Protein AF-A0A257N8D5-F1 (afdb_monomer)

Solvent-accessible surface area (backbone atoms only — not comparable to full-atom values): 5796 Å² total; per-residue (Å²): 119,65,68,65,67,54,47,56,59,49,54,51,50,51,54,48,52,55,48,53,48,40,51,51,48,52,52,49,43,61,64,44,50,62,53,50,54,53,48,53,51,50,52,52,52,52,52,51,53,49,53,52,46,47,71,71,63,68,70,62,52,78,72,57,38,84,83,15,70,62,47,54,50,53,50,55,51,48,51,51,49,50,54,52,47,54,50,40,58,45,41,73,76,41,49,61,32,80,80,75,43,80,132

Radius of gyration: 23.05 Å; Cα contacts (8 Å, |Δi|>4): 47; chains: 1; bounding box: 41×22×77 Å

Mean predicted aligned error: 6.5 Å

Nearest PDB structures (foldseek):
  6s1k-assembly1_I  TM=6.451E-01  e=2.202E+00  Escherichia coli str. K-12 substr. MG1655star
  9cpb-assembly1_6D  TM=5.035E-01  e=3.369E+00  Bos taurus

Secondary structure (DSSP, 8-state):
-HHHHHHHHHHHHHHHHHHHHHHHHHHHHHHHHHHHHHHHHHHHHHHHHHHHHHHHHT--HHHHSTTSHHHHHHHHHHHHHHHHHHHHHHHHH-TTHHHH---

Sequence (103 aa):
ADLNQNLVPLVNNLNNTVTDTRTMVQDFTRDMRPVLISTEKTLNTATSVLLESQQTLGSVDALTAPDAPLWQSLEALRDAAQSTKDLTDYLERHPDSIIYGKE

Foldseek 3Di:
DVVVVVVVVVVVVVVVVLVVLLVVLVVVLVVCVVVLVVLVVVLVVVVVVLVVCCVPVPDPPQCNPCPHPNVVVSVVSNVVSVVVVVVSVVCVVCSVCVVVNDD

pLDDT: mean 87.5, std 10.93, range [55.62, 97.81]

Structure (mmCIF, N/CA/C/O backbone):
data_AF-A0A257N8D5-F1
#
_entry.id   AF-A0A257N8D5-F1
#
loop_
_atom_site.group_PDB
_atom_site.id
_atom_site.type_symbol
_atom_site.label_atom_id
_atom_site.label_alt_id
_atom_site.label_comp_id
_atom_site.label_asym_id
_atom_site.label_entity_id
_atom_site.label_seq_id
_atom_site.pdbx_PDB_ins_code
_atom_site.Cartn_x
_atom_site.Cartn_y
_atom_site.Cartn_z
_atom_site.occupancy
_atom_site.B_iso_or_equiv
_atom_site.auth_seq_id
_atom_site.auth_comp_id
_atom_site.auth_asym_id
_atom_site.auth_atom_id
_atom_site.pdbx_PDB_model_num
ATOM 1 N N . ALA A 1 1 ? 18.590 -3.057 -46.143 1.00 61.59 1 ALA A N 1
ATOM 2 C CA . ALA A 1 1 ? 19.246 -1.974 -45.383 1.00 61.59 1 ALA A CA 1
ATOM 3 C C . ALA A 1 1 ? 18.352 -1.461 -44.246 1.00 61.59 1 ALA A C 1
ATOM 5 O O . ALA A 1 1 ? 18.868 -1.271 -43.153 1.00 61.59 1 ALA A O 1
ATOM 6 N N . ASP A 1 2 ? 17.031 -1.348 -44.446 1.00 64.19 2 ASP A N 1
ATOM 7 C CA . ASP A 1 2 ? 16.069 -0.861 -43.433 1.00 64.19 2 ASP A CA 1
ATOM 8 C C . ASP A 1 2 ? 15.933 -1.679 -42.147 1.00 64.19 2 ASP A C 1
ATOM 10 O O . ASP A 1 2 ? 15.669 -1.115 -41.088 1.00 64.19 2 ASP A O 1
ATOM 14 N N . LEU A 1 3 ? 16.119 -3.002 -42.202 1.00 70.25 3 LEU A N 1
ATOM 15 C CA . LEU A 1 3 ? 15.931 -3.843 -41.016 1.00 70.25 3 LEU A CA 1
ATOM 16 C C . LEU A 1 3 ? 16.885 -3.423 -39.884 1.00 70.25 3 LEU A C 1
ATOM 18 O O . LEU A 1 3 ? 16.469 -3.256 -38.746 1.00 70.25 3 LEU A O 1
ATOM 22 N N . ASN A 1 4 ? 18.148 -3.143 -40.212 1.00 72.50 4 ASN A N 1
ATOM 23 C CA . ASN A 1 4 ? 19.147 -2.754 -39.218 1.00 72.50 4 ASN A CA 1
ATOM 24 C C . ASN A 1 4 ? 18.909 -1.335 -38.665 1.00 72.50 4 ASN A C 1
ATOM 26 O O . ASN A 1 4 ? 19.221 -1.066 -37.509 1.00 72.50 4 ASN A O 1
ATOM 30 N N . GLN A 1 5 ? 18.320 -0.441 -39.470 1.00 80.50 5 GLN A N 1
ATOM 31 C CA . GLN A 1 5 ? 18.008 0.934 -39.060 1.00 80.50 5 GLN A CA 1
ATOM 32 C C . GLN A 1 5 ? 16.840 1.002 -38.069 1.00 80.50 5 GLN A C 1
ATOM 34 O O . GLN A 1 5 ? 16.813 1.900 -37.236 1.00 80.50 5 GLN A O 1
ATOM 39 N N . ASN A 1 6 ? 15.916 0.037 -38.118 1.00 83.75 6 ASN A N 1
ATOM 40 C CA . ASN A 1 6 ? 14.761 -0.022 -37.217 1.00 83.75 6 ASN A CA 1
ATOM 41 C C . ASN A 1 6 ? 14.992 -0.918 -35.987 1.00 83.75 6 ASN A C 1
ATOM 43 O O . ASN A 1 6 ? 14.404 -0.679 -34.934 1.00 83.75 6 ASN A O 1
ATOM 47 N N . LEU A 1 7 ? 15.872 -1.922 -36.087 1.00 89.94 7 LEU A N 1
ATOM 48 C CA . LEU A 1 7 ? 16.178 -2.825 -34.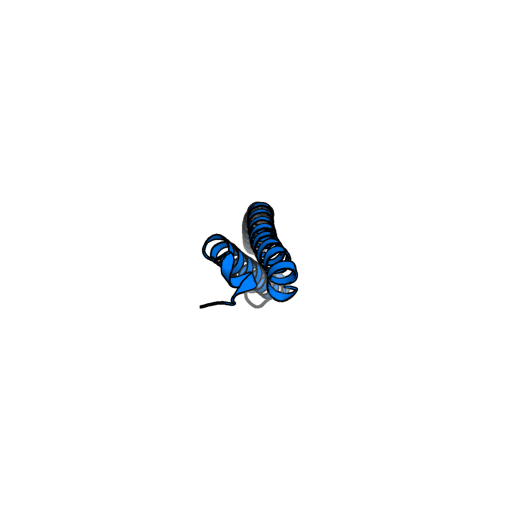972 1.00 89.94 7 LEU A CA 1
ATOM 49 C C . LEU A 1 7 ? 16.970 -2.141 -33.851 1.00 89.94 7 LEU A C 1
ATOM 51 O O . LEU A 1 7 ? 16.666 -2.352 -32.679 1.00 89.94 7 LEU A O 1
ATOM 55 N N . VAL A 1 8 ? 17.959 -1.308 -34.188 1.00 89.62 8 VAL A N 1
ATOM 56 C CA . VAL A 1 8 ? 18.796 -0.638 -33.177 1.00 89.62 8 VAL A CA 1
ATOM 57 C C . VAL A 1 8 ? 17.973 0.306 -32.281 1.00 89.62 8 VAL A C 1
ATOM 59 O O . VAL A 1 8 ? 18.061 0.174 -31.059 1.00 89.62 8 VAL A O 1
ATOM 62 N N . PRO A 1 9 ? 17.122 1.205 -32.818 1.00 92.06 9 PRO A N 1
ATOM 63 C CA . PRO A 1 9 ? 16.252 2.040 -31.991 1.00 92.06 9 PRO A CA 1
ATOM 64 C C . PRO A 1 9 ? 15.266 1.230 -31.146 1.00 92.06 9 PRO A C 1
ATOM 66 O O . PRO A 1 9 ? 15.032 1.580 -29.993 1.00 92.06 9 PRO A O 1
ATOM 69 N N . LEU A 1 10 ? 14.714 0.137 -31.685 1.00 91.62 10 LEU A N 1
ATOM 70 C CA . LEU A 1 10 ? 13.779 -0.716 -30.951 1.00 91.62 10 LEU A CA 1
ATOM 71 C C . LEU A 1 10 ? 14.437 -1.347 -29.719 1.00 91.62 10 LEU A C 1
ATOM 73 O O . LEU A 1 10 ? 13.885 -1.263 -28.626 1.00 91.62 10 LEU A O 1
ATOM 77 N N . VAL A 1 11 ? 15.627 -1.932 -29.876 1.00 92.38 11 VAL A N 1
ATOM 78 C CA . VAL A 1 11 ? 16.372 -2.533 -28.757 1.00 92.38 11 VAL A CA 1
ATOM 79 C C . VAL A 1 11 ? 16.738 -1.481 -27.710 1.00 92.38 11 VAL A C 1
ATOM 81 O O . VAL A 1 11 ? 16.600 -1.732 -26.514 1.00 92.38 11 VAL A O 1
ATOM 84 N N . ASN A 1 12 ? 17.142 -0.284 -28.139 1.00 94.19 12 ASN A N 1
ATOM 85 C CA . ASN A 1 12 ? 17.432 0.813 -27.216 1.00 94.19 12 ASN A CA 1
ATOM 86 C C . ASN A 1 12 ? 16.187 1.249 -26.435 1.00 94.19 12 ASN A C 1
ATOM 88 O O . ASN A 1 12 ? 16.257 1.417 -25.220 1.00 94.19 12 ASN A O 1
ATOM 92 N N . ASN A 1 13 ? 15.040 1.376 -27.106 1.00 93.81 13 ASN A N 1
ATOM 93 C CA . ASN A 1 13 ? 13.782 1.721 -26.450 1.00 93.81 13 ASN A CA 1
ATOM 94 C C . ASN A 1 13 ? 13.359 0.648 -25.441 1.00 93.81 13 ASN A C 1
ATOM 96 O O . ASN A 1 13 ? 12.976 0.994 -24.330 1.00 93.81 13 ASN A O 1
ATOM 100 N N . LEU A 1 14 ? 13.495 -0.637 -25.783 1.00 91.06 14 LEU A N 1
ATOM 101 C CA . LEU A 1 14 ? 13.205 -1.737 -24.858 1.00 91.06 14 LEU A CA 1
ATOM 102 C C . LEU A 1 14 ? 14.118 -1.702 -23.624 1.00 91.06 14 LEU A C 1
ATOM 104 O O . LEU A 1 14 ? 13.633 -1.834 -22.503 1.00 91.06 14 LEU A O 1
ATOM 108 N N . ASN A 1 15 ? 15.419 -1.464 -23.810 1.00 91.44 15 ASN A N 1
ATOM 109 C CA . ASN A 1 15 ? 16.362 -1.322 -22.696 1.00 91.44 15 ASN A CA 1
ATOM 110 C C . ASN A 1 15 ? 16.004 -0.141 -21.783 1.00 91.44 15 ASN A 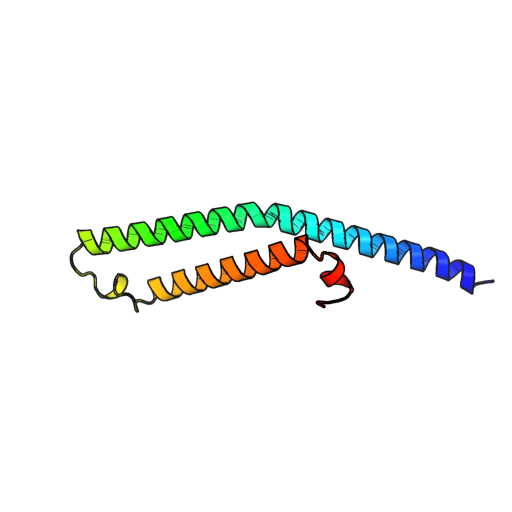C 1
ATOM 112 O O . ASN A 1 15 ? 16.075 -0.270 -20.557 1.00 91.44 15 ASN A O 1
ATOM 116 N N . ASN A 1 16 ? 15.588 0.985 -22.366 1.00 94.25 16 ASN A N 1
ATOM 117 C CA . ASN A 1 16 ? 15.132 2.1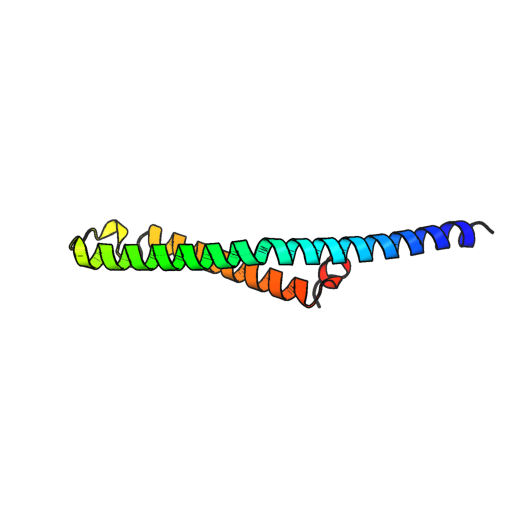44 -21.604 1.00 94.25 16 ASN A CA 1
ATOM 118 C C . ASN A 1 16 ? 13.855 1.816 -20.825 1.00 94.25 16 ASN A C 1
ATOM 120 O O . ASN A 1 16 ? 13.835 2.001 -19.617 1.00 94.25 16 ASN A O 1
ATOM 124 N N . THR A 1 17 ? 12.844 1.213 -21.459 1.00 91.12 17 THR A N 1
ATOM 125 C CA . THR A 1 17 ? 11.600 0.808 -20.782 1.00 91.12 17 THR A CA 1
ATOM 126 C C . THR A 1 17 ? 11.852 -0.145 -19.612 1.00 91.12 17 THR A C 1
ATOM 128 O O . THR A 1 17 ? 11.257 0.020 -18.546 1.00 91.12 17 THR A O 1
ATOM 131 N N . VAL A 1 18 ? 12.751 -1.123 -19.769 1.00 91.69 18 VAL A N 1
ATOM 132 C CA . VAL A 1 18 ? 13.131 -2.039 -18.677 1.00 91.69 18 VAL A CA 1
ATOM 133 C C . VAL A 1 18 ? 13.812 -1.281 -17.535 1.00 91.69 18 VAL A C 1
ATOM 135 O O . VAL A 1 18 ? 13.551 -1.560 -16.363 1.00 91.69 18 VAL A O 1
ATOM 138 N N . THR A 1 19 ? 14.672 -0.318 -17.865 1.00 92.88 19 THR A N 1
ATOM 139 C CA . THR A 1 19 ? 15.364 0.514 -16.872 1.00 92.88 19 THR A CA 1
ATOM 140 C C . THR A 1 19 ? 14.380 1.406 -16.119 1.00 92.88 19 THR A C 1
ATOM 142 O O . THR A 1 19 ? 14.357 1.367 -14.891 1.00 92.88 19 THR A O 1
ATOM 145 N N . ASP A 1 20 ? 13.514 2.118 -16.839 1.00 93.88 20 ASP A N 1
ATOM 146 C CA . ASP A 1 20 ? 12.494 3.003 -16.271 1.00 93.88 20 ASP A CA 1
ATOM 147 C C . ASP A 1 20 ? 11.537 2.232 -15.358 1.00 93.88 20 ASP A C 1
ATOM 149 O O . ASP A 1 20 ? 11.220 2.680 -14.257 1.00 93.88 20 ASP A O 1
ATOM 153 N N . THR A 1 21 ? 11.132 1.027 -15.768 1.00 91.56 21 THR A N 1
ATOM 154 C CA . THR A 1 21 ? 10.262 0.165 -14.957 1.00 91.56 21 THR A CA 1
ATOM 155 C C . THR A 1 21 ? 10.950 -0.273 -13.670 1.00 91.56 21 THR A C 1
ATOM 157 O O . THR A 1 21 ? 10.345 -0.225 -12.599 1.00 91.56 21 THR A O 1
ATOM 160 N N . ARG A 1 22 ? 12.232 -0.653 -13.738 1.00 91.06 22 ARG A N 1
ATOM 161 C CA . ARG A 1 22 ? 13.009 -0.997 -12.539 1.00 91.06 22 ARG A CA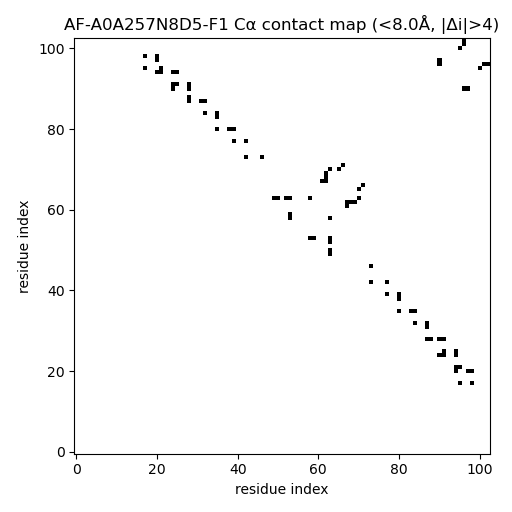 1
ATOM 162 C C . ARG A 1 22 ? 13.104 0.192 -11.585 1.00 91.06 22 ARG A C 1
ATOM 164 O O . ARG A 1 22 ? 12.915 0.007 -10.386 1.00 91.06 22 ARG A O 1
ATOM 171 N N . THR A 1 23 ? 13.375 1.387 -12.103 1.00 94.38 23 THR A N 1
ATOM 172 C CA . THR A 1 23 ? 13.433 2.611 -11.294 1.00 94.38 23 THR A CA 1
ATOM 173 C C . THR A 1 23 ? 12.080 2.921 -10.659 1.00 94.38 23 THR A C 1
ATOM 175 O O . THR A 1 23 ? 12.021 3.148 -9.455 1.00 94.38 23 THR A O 1
ATOM 178 N N . MET A 1 24 ? 10.986 2.825 -11.419 1.00 93.25 24 MET A N 1
ATOM 179 C CA . MET A 1 24 ? 9.630 3.029 -10.904 1.00 93.25 24 MET A CA 1
ATOM 180 C C . MET A 1 24 ? 9.297 2.067 -9.756 1.00 93.25 24 MET A C 1
ATOM 182 O O . MET A 1 24 ? 8.742 2.494 -8.747 1.00 93.25 24 MET A O 1
ATOM 186 N N . VAL A 1 25 ? 9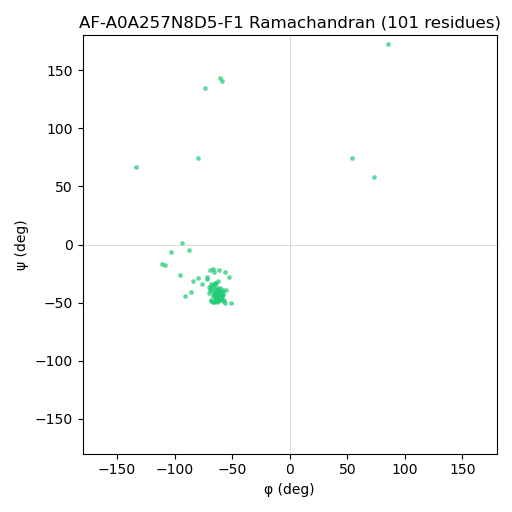.651 0.783 -9.880 1.00 93.44 25 VAL A N 1
ATOM 187 C CA . VAL A 1 25 ? 9.445 -0.210 -8.811 1.00 93.44 25 VAL A CA 1
ATOM 188 C C . VAL A 1 25 ? 10.267 0.131 -7.572 1.00 93.44 25 VAL A C 1
ATOM 190 O O . VAL A 1 25 ? 9.753 0.069 -6.458 1.00 93.44 25 VAL A O 1
ATOM 193 N N . GLN A 1 26 ? 11.530 0.518 -7.748 1.00 93.19 26 GLN A N 1
ATOM 194 C CA . GLN A 1 26 ? 12.396 0.903 -6.634 1.00 93.19 26 GLN A CA 1
ATOM 195 C C . GLN A 1 26 ? 11.858 2.129 -5.891 1.00 93.19 26 GLN A C 1
ATOM 197 O O . GLN A 1 26 ? 11.818 2.123 -4.659 1.00 93.19 26 GLN A O 1
ATOM 202 N N . ASP A 1 27 ? 11.417 3.152 -6.625 1.00 95.81 27 ASP A N 1
ATOM 203 C CA . ASP A 1 27 ? 10.811 4.351 -6.045 1.00 95.81 27 ASP A CA 1
ATOM 204 C C . ASP A 1 27 ? 9.497 4.015 -5.331 1.00 95.81 27 ASP A C 1
ATOM 206 O O . ASP A 1 27 ? 9.315 4.394 -4.175 1.00 95.81 27 ASP A O 1
ATOM 210 N N . PHE A 1 28 ? 8.624 3.221 -5.959 1.00 93.69 28 PHE A N 1
ATOM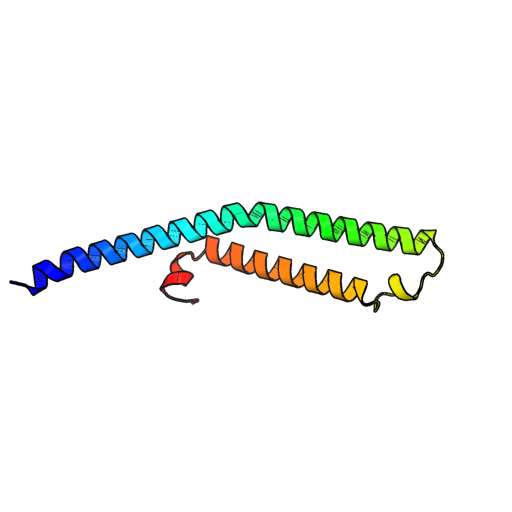 211 C CA . PHE A 1 28 ? 7.384 2.754 -5.340 1.00 93.69 28 PHE A CA 1
ATOM 212 C C . PHE A 1 28 ? 7.645 2.010 -4.023 1.00 93.69 28 PHE A C 1
ATOM 214 O O . PHE A 1 28 ? 7.058 2.350 -2.996 1.00 93.69 28 PHE A O 1
ATOM 221 N N . THR A 1 29 ? 8.557 1.034 -4.021 1.00 94.00 29 THR A N 1
ATOM 222 C CA . THR A 1 29 ? 8.916 0.261 -2.822 1.00 94.00 29 THR A CA 1
ATOM 223 C C . THR A 1 29 ? 9.492 1.154 -1.726 1.00 94.00 29 THR A C 1
ATOM 225 O O . THR A 1 29 ? 9.119 1.021 -0.553 1.00 94.00 29 THR A O 1
ATOM 228 N N . ARG A 1 30 ? 10.384 2.085 -2.089 1.00 95.56 30 ARG A N 1
ATOM 229 C CA . ARG A 1 30 ? 10.975 3.047 -1.150 1.00 95.56 30 ARG A CA 1
ATOM 230 C C . ARG A 1 30 ? 9.897 3.901 -0.489 1.00 95.56 30 ARG A C 1
ATOM 232 O O . ARG A 1 30 ? 9.935 4.083 0.728 1.00 95.56 30 ARG A O 1
ATOM 239 N N . ASP A 1 31 ? 8.955 4.399 -1.278 1.00 96.88 31 ASP A N 1
ATOM 240 C CA . ASP A 1 31 ? 7.944 5.347 -0.819 1.00 96.88 31 ASP A CA 1
ATOM 241 C C . ASP A 1 31 ? 6.803 4.642 -0.056 1.00 96.88 31 ASP A C 1
ATOM 243 O O . ASP A 1 31 ? 6.242 5.211 0.882 1.00 96.88 31 ASP A O 1
ATOM 247 N N . MET A 1 32 ? 6.503 3.375 -0.372 1.00 95.31 32 MET A N 1
ATOM 248 C CA . MET A 1 32 ? 5.493 2.575 0.338 1.00 95.31 32 MET A CA 1
ATOM 249 C C . MET A 1 32 ? 5.956 2.057 1.698 1.00 95.31 32 MET A C 1
ATOM 251 O O . MET A 1 32 ? 5.151 1.972 2.628 1.00 95.31 32 MET A O 1
ATOM 255 N N . ARG A 1 33 ? 7.242 1.729 1.864 1.00 95.12 33 ARG A N 1
ATOM 256 C CA . ARG A 1 33 ? 7.772 1.205 3.134 1.00 95.12 33 ARG A CA 1
ATOM 257 C C . ARG A 1 33 ? 7.408 2.059 4.366 1.00 95.12 33 ARG A C 1
ATOM 259 O O . ARG A 1 33 ? 6.895 1.488 5.331 1.00 95.12 33 ARG A O 1
ATOM 266 N N . PRO A 1 34 ? 7.613 3.392 4.391 1.00 97.25 34 PRO A N 1
ATOM 267 C CA . PRO A 1 34 ? 7.214 4.207 5.539 1.00 97.25 34 PRO A CA 1
ATOM 268 C C . PRO A 1 34 ? 5.693 4.236 5.750 1.00 97.25 34 PRO A C 1
ATOM 270 O O . PRO A 1 34 ? 5.245 4.261 6.898 1.00 97.25 34 PRO A O 1
ATOM 273 N N . VAL A 1 35 ? 4.893 4.178 4.678 1.00 97.00 35 VAL A N 1
ATOM 274 C CA . VAL A 1 35 ? 3.424 4.122 4.764 1.00 97.00 35 VAL A CA 1
ATOM 275 C C . VAL A 1 35 ? 2.983 2.835 5.459 1.00 97.00 35 VAL A C 1
ATOM 277 O O . VAL A 1 35 ? 2.197 2.897 6.408 1.00 97.00 35 VAL A O 1
ATOM 280 N N . LEU A 1 36 ? 3.543 1.689 5.068 1.00 96.31 36 LEU A N 1
ATOM 281 C CA . LEU A 1 36 ? 3.253 0.389 5.682 1.00 96.31 36 LEU A CA 1
ATOM 282 C C . LEU A 1 36 ? 3.614 0.367 7.172 1.00 96.31 36 LEU A C 1
ATOM 284 O O . LEU A 1 36 ? 2.779 -0.002 7.996 1.00 96.31 36 LEU A O 1
ATOM 288 N N . ILE A 1 37 ? 4.800 0.867 7.534 1.00 96.19 37 ILE A N 1
ATOM 289 C CA . ILE A 1 37 ? 5.236 0.979 8.938 1.00 96.19 37 ILE A CA 1
ATOM 290 C C . ILE A 1 37 ? 4.279 1.874 9.739 1.00 96.19 37 ILE A C 1
ATOM 292 O O . ILE A 1 37 ? 3.888 1.548 10.862 1.00 96.19 37 ILE A O 1
ATOM 296 N N . SER A 1 38 ? 3.877 3.015 9.173 1.00 97.69 38 SER A N 1
ATOM 297 C CA . SER A 1 38 ? 2.949 3.938 9.838 1.00 97.69 38 SER A CA 1
ATOM 298 C C . SER A 1 38 ? 1.548 3.340 10.015 1.00 97.69 38 SER A C 1
ATOM 300 O O . SER A 1 38 ? 0.905 3.563 11.046 1.00 97.69 38 SER A O 1
ATOM 302 N N . THR A 1 39 ? 1.108 2.533 9.048 1.00 96.69 39 THR A N 1
ATOM 303 C CA . THR A 1 39 ? -0.178 1.831 9.069 1.00 96.69 39 THR A CA 1
ATOM 304 C C . THR A 1 39 ? -0.175 0.761 10.151 1.00 96.69 39 THR A C 1
ATOM 306 O O . THR A 1 39 ? -1.075 0.742 10.987 1.00 96.69 39 THR A O 1
ATOM 309 N N . GLU A 1 40 ? 0.876 -0.060 10.215 1.00 96.06 40 GLU A N 1
ATOM 310 C CA . GLU A 1 40 ? 1.055 -1.070 11.262 1.00 96.06 40 GLU A CA 1
ATOM 311 C C . GLU A 1 40 ? 1.037 -0.437 12.660 1.00 96.06 40 GLU A C 1
ATOM 313 O O . GLU A 1 40 ? 0.300 -0.876 13.547 1.00 96.06 40 GLU A O 1
ATOM 318 N N . LYS A 1 41 ? 1.789 0.654 12.852 1.00 96.94 41 LYS A N 1
ATOM 319 C CA . LYS A 1 41 ? 1.811 1.383 14.125 1.00 96.94 41 LYS A CA 1
ATOM 320 C C . LYS A 1 41 ? 0.426 1.910 14.500 1.00 96.94 41 LYS A C 1
ATOM 322 O O . LYS A 1 41 ? -0.000 1.730 15.638 1.00 96.94 41 LYS A O 1
ATOM 327 N N . THR A 1 42 ? -0.275 2.533 13.553 1.00 96.00 42 THR A N 1
ATOM 328 C CA . THR A 1 42 ? -1.627 3.071 13.768 1.00 96.00 42 THR A CA 1
ATOM 329 C C . THR A 1 42 ? -2.613 1.968 14.144 1.00 96.00 42 THR A C 1
ATOM 331 O O . THR A 1 42 ? -3.349 2.122 15.117 1.00 96.00 42 THR A O 1
ATOM 334 N N . LEU A 1 43 ? -2.588 0.838 13.433 1.00 95.62 43 LEU A N 1
ATOM 335 C CA . LEU A 1 43 ? -3.432 -0.325 13.719 1.00 95.62 43 LEU A CA 1
ATOM 336 C C . LEU A 1 43 ? -3.167 -0.897 15.114 1.00 95.62 43 LEU A C 1
ATOM 338 O O . LEU A 1 43 ? -4.109 -1.220 15.841 1.00 95.62 43 LEU A O 1
ATOM 342 N N . ASN A 1 44 ? -1.898 -0.993 15.513 1.00 95.25 44 ASN A N 1
ATOM 343 C CA . ASN A 1 44 ? -1.521 -1.462 16.844 1.00 95.25 44 ASN A CA 1
ATOM 344 C C . ASN A 1 44 ? -1.990 -0.489 17.934 1.00 95.25 44 ASN A C 1
ATOM 346 O O . ASN A 1 44 ? -2.566 -0.923 18.927 1.00 95.25 44 ASN A O 1
ATOM 350 N N . THR A 1 45 ? -1.829 0.822 17.733 1.00 95.88 45 THR A N 1
ATOM 351 C CA . THR A 1 45 ? -2.351 1.833 18.664 1.00 95.88 45 THR A CA 1
ATOM 352 C C . THR A 1 45 ? -3.875 1.783 18.766 1.00 95.88 45 THR A C 1
ATOM 354 O O . THR A 1 45 ? -4.397 1.770 19.878 1.00 95.88 45 THR A O 1
ATOM 357 N N . ALA A 1 46 ? -4.591 1.705 17.641 1.00 91.31 46 ALA A N 1
ATOM 358 C CA . ALA A 1 46 ? -6.049 1.599 17.630 1.00 91.31 46 ALA A CA 1
ATOM 359 C C . ALA A 1 46 ? -6.528 0.350 18.385 1.00 91.31 46 ALA A C 1
ATOM 361 O O . ALA A 1 46 ? -7.425 0.438 19.218 1.00 91.31 46 ALA A O 1
ATOM 362 N N . THR A 1 47 ? -5.868 -0.789 18.157 1.00 89.88 47 THR A N 1
ATOM 363 C CA . THR A 1 47 ? -6.143 -2.047 18.866 1.00 89.88 47 THR A CA 1
ATOM 364 C C . THR A 1 47 ? -5.977 -1.884 20.379 1.00 89.88 47 THR A C 1
ATOM 366 O O . THR A 1 47 ? -6.876 -2.243 21.136 1.00 89.88 47 THR A O 1
ATOM 369 N N . SER A 1 48 ? -4.866 -1.295 20.834 1.00 90.81 48 SER A N 1
ATOM 370 C CA . SER A 1 48 ? -4.617 -1.078 22.265 1.00 90.81 48 SER A CA 1
ATOM 371 C C . SER A 1 48 ? -5.646 -0.152 22.912 1.00 90.81 48 SER A C 1
ATOM 373 O O . SER A 1 48 ? -6.146 -0.465 23.989 1.00 90.81 48 SER A O 1
ATOM 375 N N . VAL A 1 49 ? -6.004 0.953 22.246 1.00 88.31 49 VAL A N 1
ATOM 376 C CA . VAL A 1 49 ? -7.022 1.895 22.743 1.00 88.31 49 VAL A CA 1
ATOM 377 C C . VAL A 1 49 ? -8.381 1.208 22.884 1.00 88.31 49 VAL A C 1
ATOM 379 O O . VAL A 1 49 ? -9.082 1.426 23.871 1.00 88.31 49 VAL A O 1
ATOM 382 N N . LEU A 1 50 ? -8.754 0.346 21.934 1.00 84.62 50 LEU A N 1
ATOM 383 C CA . LEU A 1 50 ? -10.010 -0.398 22.014 1.00 84.62 50 LEU A CA 1
ATOM 384 C C . LEU A 1 50 ? -10.022 -1.387 23.182 1.00 84.62 50 LEU A C 1
ATOM 386 O O . LEU A 1 50 ? -11.008 -1.429 23.919 1.00 84.62 50 LEU A O 1
ATOM 390 N N . LEU A 1 51 ? -8.926 -2.115 23.407 1.00 84.19 51 LEU A N 1
ATOM 391 C CA . LEU A 1 51 ? -8.794 -3.022 24.553 1.00 84.19 51 LEU A CA 1
ATOM 392 C C . LEU A 1 51 ? -8.872 -2.274 25.893 1.00 84.19 51 LEU A C 1
ATOM 394 O O . LEU A 1 51 ? -9.605 -2.690 26.789 1.00 84.19 51 LEU A O 1
ATOM 398 N N . GLU A 1 52 ? -8.181 -1.140 26.019 1.00 85.12 52 GLU A N 1
ATOM 399 C CA . GLU A 1 52 ? -8.226 -0.301 27.225 1.00 85.12 52 GLU A CA 1
ATOM 400 C C . GLU A 1 52 ? -9.634 0.278 27.463 1.00 85.12 52 GLU A C 1
ATOM 402 O O . GLU A 1 52 ? -10.133 0.305 28.594 1.00 85.12 52 GLU A O 1
ATOM 407 N N . SER A 1 53 ? -10.324 0.682 26.390 1.00 80.69 53 SER A N 1
ATOM 408 C CA . SER A 1 53 ? -11.700 1.179 26.474 1.00 80.69 53 SER A CA 1
ATOM 409 C C . SER A 1 53 ? -12.686 0.102 26.938 1.00 80.69 53 SER A C 1
ATOM 411 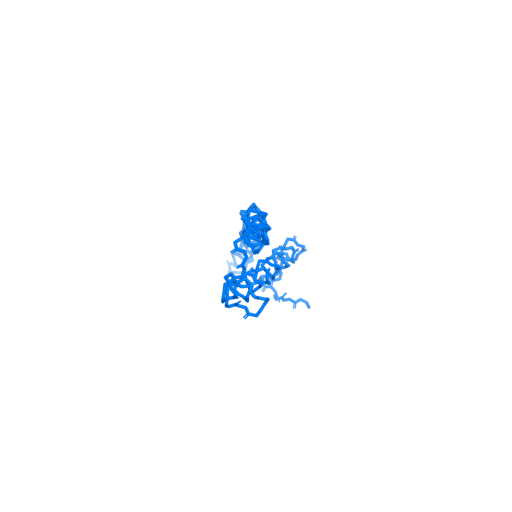O O . SER A 1 53 ? -13.559 0.396 27.756 1.00 80.69 53 SER A O 1
ATOM 413 N N . GLN A 1 54 ? -12.512 -1.152 26.496 1.00 74.69 54 GLN A N 1
ATOM 414 C CA . GLN A 1 54 ? -13.318 -2.293 26.942 1.00 74.69 54 GLN A CA 1
ATOM 415 C C . GLN A 1 54 ? -13.152 -2.537 28.447 1.00 74.69 54 GLN A C 1
ATOM 417 O O . GLN A 1 54 ? -14.135 -2.789 29.143 1.00 74.69 54 GLN A O 1
ATOM 422 N N . GLN A 1 55 ? -11.924 -2.415 28.956 1.00 74.81 55 GLN A N 1
ATOM 423 C CA . GLN A 1 55 ? -11.617 -2.581 30.378 1.00 74.81 55 GLN A CA 1
ATOM 424 C C . GLN A 1 55 ? -12.174 -1.437 31.241 1.00 74.81 55 GLN A C 1
ATOM 426 O O . GLN A 1 55 ? -12.615 -1.679 32.364 1.00 74.81 55 GLN A O 1
ATOM 431 N N . THR A 1 56 ? -12.168 -0.203 30.725 1.00 73.81 56 THR A N 1
ATOM 432 C CA . THR A 1 56 ? -12.528 1.007 31.490 1.00 73.81 56 THR A CA 1
ATOM 433 C C . THR A 1 56 ? -14.027 1.296 31.494 1.00 73.81 56 THR A C 1
ATOM 435 O O . THR A 1 56 ? -14.575 1.703 32.518 1.00 73.81 56 THR A O 1
ATOM 438 N N . LEU A 1 57 ? -14.703 1.118 30.354 1.00 66.00 57 LEU A N 1
ATOM 439 C CA . LEU A 1 57 ? -16.089 1.564 30.179 1.00 66.00 57 LEU A CA 1
ATOM 440 C C . LEU A 1 57 ? -17.138 0.541 30.615 1.00 66.00 57 LEU A C 1
ATOM 442 O O . LEU A 1 57 ? -18.316 0.880 30.611 1.00 66.00 57 LEU A O 1
ATOM 446 N N . GLY A 1 58 ? -16.742 -0.674 31.007 1.00 55.62 58 GLY A N 1
ATOM 447 C CA . GLY A 1 58 ? -17.674 -1.681 31.510 1.00 55.62 58 GLY A CA 1
ATOM 448 C C . GLY A 1 58 ? -18.833 -1.939 30.540 1.00 55.62 58 GLY A C 1
ATOM 449 O O . GLY A 1 58 ? -19.969 -1.571 30.821 1.00 55.62 58 GLY A O 1
ATOM 450 N N . SER A 1 59 ? -18.556 -2.645 29.441 1.00 56.12 59 SER A N 1
ATOM 451 C CA . SER A 1 59 ? -19.576 -3.221 28.540 1.00 56.12 59 SER A CA 1
ATOM 452 C C . SER A 1 59 ? -20.328 -2.209 27.659 1.00 56.12 59 SER A C 1
ATOM 454 O O . SER A 1 59 ? -21.556 -2.166 27.626 1.00 56.12 59 SER A O 1
ATOM 456 N N . VAL A 1 60 ? -19.612 -1.430 26.838 1.00 59.41 60 VAL A N 1
ATOM 457 C CA . VAL A 1 60 ? -20.202 -1.002 25.552 1.00 59.41 60 VAL A CA 1
ATOM 458 C C . VAL A 1 60 ? -20.055 -2.183 24.588 1.00 59.41 60 VAL A C 1
ATOM 460 O O . VAL A 1 60 ? -19.161 -2.208 23.738 1.00 59.41 60 VAL A O 1
ATOM 463 N N . ASP A 1 61 ? -20.886 -3.211 24.786 1.00 60.94 61 ASP A N 1
ATOM 464 C CA . ASP A 1 61 ? -20.758 -4.516 24.114 1.00 60.94 61 ASP A CA 1
ATOM 465 C C . ASP A 1 61 ? -20.735 -4.376 22.588 1.00 60.94 61 ASP A C 1
ATOM 467 O O . ASP A 1 61 ? -19.917 -4.993 21.915 1.00 60.94 61 ASP A O 1
ATOM 471 N N . ALA A 1 62 ? -21.548 -3.475 22.032 1.00 64.25 62 ALA A N 1
ATOM 472 C CA . ALA A 1 62 ? -21.714 -3.337 20.585 1.00 64.25 62 ALA A CA 1
ATOM 473 C C . ALA A 1 62 ? -20.456 -2.866 19.824 1.00 64.25 62 ALA A C 1
ATOM 475 O O . ALA A 1 62 ? -20.359 -3.101 18.621 1.00 64.25 62 ALA A O 1
ATOM 476 N N . LEU A 1 63 ? -19.517 -2.178 20.486 1.00 63.75 63 L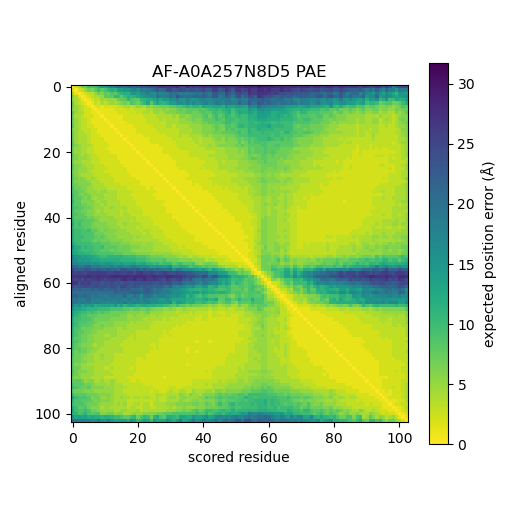EU A N 1
ATOM 477 C CA . LEU A 1 63 ? -18.293 -1.658 19.850 1.00 63.75 63 LEU A CA 1
ATOM 478 C C . LEU A 1 63 ? -17.030 -2.410 20.266 1.00 63.75 63 LEU A C 1
ATOM 480 O O . LEU A 1 63 ? -16.001 -2.281 19.606 1.00 63.75 63 LEU A O 1
ATOM 484 N N . THR A 1 64 ? -17.098 -3.163 21.363 1.00 65.75 64 THR A N 1
ATOM 485 C CA . THR A 1 64 ? -15.930 -3.815 21.960 1.00 65.75 64 THR A CA 1
ATOM 486 C C . THR A 1 64 ? -15.964 -5.334 21.827 1.00 65.75 64 THR A C 1
ATOM 488 O O . THR A 1 64 ? -14.907 -5.951 21.946 1.00 65.75 64 THR A O 1
ATOM 491 N N . ALA A 1 65 ? -17.122 -5.940 21.536 1.00 73.00 65 ALA A N 1
ATOM 492 C CA . ALA A 1 65 ? -17.226 -7.376 21.300 1.00 73.00 65 ALA A CA 1
ATOM 493 C C . ALA A 1 65 ? -16.323 -7.817 20.130 1.00 73.00 65 ALA A C 1
ATOM 495 O O . ALA A 1 65 ? -16.242 -7.088 19.144 1.00 73.00 65 ALA A O 1
ATOM 496 N N . PRO A 1 66 ? -15.651 -8.983 20.198 1.00 67.00 66 PRO A N 1
ATOM 497 C CA . PRO A 1 66 ? -14.717 -9.441 19.160 1.00 67.00 66 PRO A CA 1
ATOM 498 C C . PRO A 1 66 ? -15.307 -9.531 17.744 1.00 67.00 66 PRO A C 1
ATOM 500 O O . PRO A 1 66 ? -14.573 -9.461 16.765 1.00 67.00 66 PRO A O 1
ATOM 503 N N . ASP A 1 67 ? -16.625 -9.681 17.627 1.00 75.19 67 ASP A N 1
ATOM 504 C CA . ASP A 1 67 ? -17.372 -9.734 16.371 1.00 75.19 67 ASP A CA 1
ATOM 505 C C . ASP A 1 67 ? -17.917 -8.368 15.923 1.00 75.19 67 ASP A C 1
ATOM 507 O O . ASP A 1 67 ? -18.558 -8.280 14.873 1.00 75.19 67 ASP A O 1
ATOM 511 N N . ALA A 1 68 ? -17.653 -7.292 16.671 1.00 82.94 68 ALA A N 1
ATOM 512 C CA . ALA A 1 68 ? -18.122 -5.960 16.326 1.00 82.94 68 ALA A CA 1
ATOM 513 C C . ALA A 1 68 ? -17.557 -5.511 14.961 1.00 82.94 68 ALA A C 1
ATOM 515 O O . ALA A 1 68 ? -16.379 -5.748 14.667 1.00 82.94 68 ALA A O 1
ATOM 516 N N . PRO A 1 69 ? -18.340 -4.779 14.142 1.00 85.69 69 PRO A N 1
ATOM 517 C CA . PRO A 1 69 ? -17.911 -4.324 12.814 1.00 85.69 69 PRO A CA 1
ATOM 518 C C . PRO A 1 69 ? -16.577 -3.562 12.799 1.00 85.69 69 PRO A C 1
ATOM 520 O O . PRO A 1 69 ? -15.850 -3.584 11.805 1.00 85.69 69 PRO A O 1
ATOM 523 N N . LEU A 1 70 ? -16.235 -2.894 13.905 1.00 84.75 70 LEU A N 1
ATOM 524 C CA . LEU A 1 70 ? -14.967 -2.186 14.056 1.00 84.75 70 LEU A CA 1
ATOM 525 C C . LEU A 1 70 ? -13.763 -3.139 14.081 1.00 84.75 70 LEU A C 1
ATOM 527 O O . LEU A 1 70 ? -12.780 -2.874 13.392 1.00 84.75 70 LEU A O 1
ATOM 531 N N . TRP A 1 71 ? -13.843 -4.249 14.820 1.00 86.56 71 TRP A N 1
ATOM 532 C CA . TRP A 1 71 ? -12.773 -5.249 14.868 1.00 86.56 71 TRP A CA 1
ATOM 533 C C . TRP A 1 71 ? -12.556 -5.893 13.504 1.00 86.56 71 TRP A C 1
ATOM 535 O O . TRP A 1 71 ? -11.423 -5.936 13.031 1.00 86.56 71 TRP A O 1
ATOM 545 N N . GLN A 1 72 ? -13.644 -6.267 12.829 1.00 89.88 72 GLN A N 1
ATOM 546 C CA . GL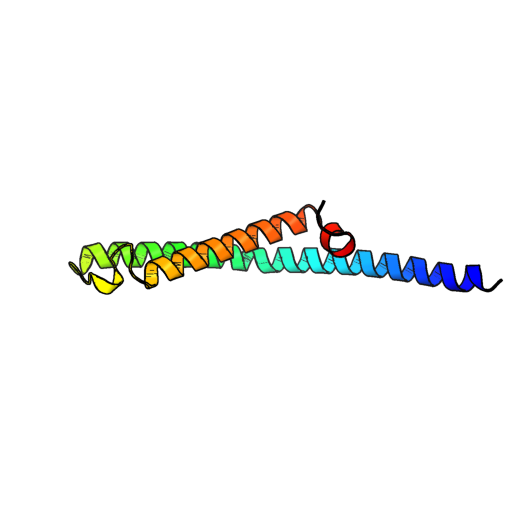N A 1 72 ? -13.591 -6.811 11.469 1.00 89.88 72 GLN A CA 1
ATOM 547 C C . GLN A 1 72 ? -12.940 -5.825 10.487 1.00 89.88 72 GLN A C 1
ATOM 549 O O . GLN A 1 72 ? -12.142 -6.214 9.640 1.00 89.88 72 GLN A O 1
ATOM 554 N N . SER A 1 73 ? -13.240 -4.529 10.621 1.00 91.69 73 SER A N 1
ATOM 555 C CA . SER A 1 73 ? -12.644 -3.488 9.775 1.00 91.69 73 SER A CA 1
ATOM 556 C C . SER A 1 73 ? -11.143 -3.319 10.033 1.00 91.69 73 SER A C 1
ATOM 558 O O . SER A 1 73 ? -10.373 -3.137 9.090 1.00 91.69 73 SER A O 1
ATOM 560 N N . LEU A 1 74 ? -10.712 -3.381 11.298 1.00 92.50 74 LEU A N 1
ATOM 561 C CA . LEU A 1 74 ? -9.294 -3.310 11.663 1.00 92.50 74 LEU A CA 1
ATOM 562 C C . LEU A 1 74 ? -8.516 -4.547 11.207 1.00 92.50 74 LEU A C 1
ATOM 564 O O . LEU A 1 74 ? -7.370 -4.412 10.782 1.00 92.50 74 LEU A O 1
ATOM 568 N N . GLU A 1 75 ? -9.127 -5.727 11.283 1.00 93.00 75 GLU A N 1
ATOM 569 C CA . GLU A 1 75 ? -8.552 -6.977 10.785 1.00 93.00 75 GLU A CA 1
ATOM 570 C C . GLU A 1 75 ? -8.414 -6.948 9.259 1.00 93.00 75 GLU A C 1
ATOM 572 O O . GLU A 1 75 ? -7.309 -7.104 8.748 1.00 93.00 75 GLU A O 1
ATOM 577 N N . ALA A 1 76 ? -9.474 -6.582 8.534 1.00 95.56 76 ALA A N 1
ATOM 578 C CA . ALA A 1 76 ? -9.419 -6.435 7.080 1.00 95.56 76 ALA A CA 1
ATOM 579 C C . ALA A 1 76 ? -8.364 -5.407 6.628 1.00 95.56 76 ALA A C 1
ATOM 581 O O . ALA A 1 76 ? -7.660 -5.616 5.637 1.00 95.56 76 ALA A O 1
ATOM 582 N N . LEU A 1 77 ? -8.217 -4.295 7.360 1.00 95.75 77 LEU A N 1
ATOM 583 C CA . LEU A 1 77 ? -7.181 -3.301 7.074 1.00 95.75 77 LEU A CA 1
ATOM 584 C C . LEU A 1 77 ? -5.771 -3.841 7.359 1.00 95.75 77 LEU A C 1
ATOM 586 O O . LEU A 1 77 ? -4.838 -3.535 6.613 1.00 95.75 77 LEU A O 1
ATOM 590 N N . ARG A 1 78 ? -5.607 -4.657 8.406 1.00 96.69 78 ARG A N 1
ATOM 591 C CA . ARG A 1 78 ? -4.343 -5.337 8.717 1.00 96.69 78 ARG A CA 1
ATOM 592 C C . ARG A 1 78 ? -3.961 -6.323 7.618 1.00 96.69 78 ARG A C 1
ATOM 594 O O . ARG A 1 78 ? -2.819 -6.289 7.164 1.00 96.69 78 ARG A O 1
ATOM 601 N N . ASP A 1 79 ? -4.913 -7.115 7.143 1.00 97.38 79 ASP A N 1
ATOM 602 C CA . ASP A 1 79 ? -4.703 -8.069 6.052 1.00 97.38 79 ASP A CA 1
ATOM 603 C C . ASP A 1 79 ? -4.334 -7.358 4.747 1.00 97.38 79 ASP A C 1
ATOM 605 O O . ASP A 1 79 ? -3.395 -7.757 4.055 1.00 97.38 79 ASP A O 1
ATOM 609 N N . ALA A 1 80 ? -5.006 -6.248 4.430 1.00 97.19 80 ALA A N 1
ATOM 610 C CA . ALA A 1 80 ? -4.674 -5.432 3.265 1.00 97.19 80 ALA A CA 1
ATOM 611 C C . ALA A 1 80 ? -3.263 -4.823 3.365 1.00 97.19 80 ALA A C 1
ATOM 613 O O . ALA A 1 80 ? -2.507 -4.837 2.386 1.00 97.19 80 ALA A O 1
ATOM 614 N N . ALA A 1 81 ? -2.881 -4.317 4.543 1.00 95.94 81 ALA A N 1
ATOM 615 C CA . ALA A 1 81 ? -1.537 -3.798 4.785 1.00 95.94 81 ALA A CA 1
ATOM 616 C C . ALA A 1 81 ? -0.477 -4.902 4.643 1.00 95.94 81 ALA A C 1
ATOM 618 O O . ALA A 1 81 ? 0.546 -4.685 3.991 1.00 95.94 81 ALA A O 1
ATOM 619 N N . GLN A 1 82 ? -0.745 -6.100 5.171 1.00 96.88 82 GLN A N 1
ATOM 620 C CA . GLN A 1 82 ? 0.141 -7.254 5.034 1.00 96.88 82 GLN A CA 1
ATOM 621 C C . GLN A 1 82 ? 0.276 -7.691 3.571 1.00 96.88 82 GLN A C 1
ATOM 623 O O . GLN A 1 82 ? 1.392 -7.835 3.081 1.00 96.88 82 GLN A O 1
ATOM 628 N N . SER A 1 83 ? -0.831 -7.806 2.835 1.00 97.81 83 SER A N 1
ATOM 629 C CA . SER A 1 83 ? -0.800 -8.139 1.406 1.00 97.81 83 SER A CA 1
ATOM 630 C C . SER A 1 83 ? -0.023 -7.102 0.590 1.00 97.81 83 SER A C 1
ATOM 632 O O . SER A 1 83 ? 0.691 -7.462 -0.346 1.00 97.81 83 SER A O 1
ATOM 634 N N . THR A 1 84 ? -0.142 -5.818 0.937 1.00 95.81 84 THR A N 1
ATOM 635 C CA . THR A 1 84 ? 0.604 -4.737 0.276 1.00 95.81 84 THR A CA 1
ATOM 636 C C . THR A 1 84 ? 2.093 -4.817 0.601 1.00 95.81 84 THR A C 1
ATOM 638 O O . THR A 1 84 ? 2.930 -4.612 -0.282 1.00 95.81 84 THR A O 1
ATOM 641 N N . LYS A 1 85 ? 2.442 -5.156 1.846 1.00 96.00 85 LYS A N 1
ATOM 642 C CA . LYS A 1 85 ? 3.823 -5.416 2.257 1.00 96.00 85 LYS A CA 1
ATOM 643 C C . LYS A 1 85 ? 4.412 -6.596 1.493 1.00 96.00 85 LYS A C 1
ATOM 645 O O . LYS A 1 85 ? 5.494 -6.458 0.938 1.00 96.00 85 LYS A O 1
ATOM 650 N N . ASP A 1 86 ? 3.698 -7.711 1.401 1.00 96.50 86 ASP A N 1
ATOM 651 C CA . ASP A 1 86 ? 4.179 -8.905 0.702 1.00 96.50 86 ASP A CA 1
ATOM 652 C C . ASP A 1 86 ? 4.400 -8.632 -0.790 1.00 96.50 86 ASP A C 1
ATOM 654 O O . ASP A 1 86 ? 5.417 -9.046 -1.350 1.00 96.50 86 ASP A O 1
ATOM 658 N N . LEU A 1 87 ? 3.498 -7.872 -1.421 1.00 94.56 87 LEU A N 1
ATOM 659 C CA . LEU A 1 87 ? 3.675 -7.395 -2.792 1.00 94.56 87 LEU A CA 1
ATOM 660 C C . LEU A 1 87 ? 4.914 -6.500 -2.920 1.00 94.56 87 LEU A C 1
ATOM 662 O O . LEU A 1 87 ? 5.721 -6.693 -3.824 1.00 94.56 87 LEU A O 1
ATOM 666 N N . THR A 1 88 ? 5.078 -5.540 -2.013 1.00 94.75 88 THR A N 1
ATOM 667 C CA . THR A 1 88 ? 6.221 -4.615 -2.005 1.00 94.75 88 THR A CA 1
ATOM 668 C C . THR A 1 88 ? 7.543 -5.373 -1.850 1.00 94.75 88 THR A C 1
ATOM 670 O O . THR A 1 88 ? 8.473 -5.165 -2.631 1.00 94.75 88 THR A O 1
ATOM 673 N N . ASP A 1 89 ? 7.599 -6.319 -0.910 1.00 94.94 89 ASP A N 1
ATOM 674 C CA . ASP A 1 89 ? 8.762 -7.172 -0.669 1.00 94.94 89 ASP A CA 1
ATOM 675 C C . ASP A 1 89 ? 9.035 -8.102 -1.868 1.00 94.94 89 ASP A C 1
ATOM 677 O O . ASP A 1 89 ? 10.188 -8.449 -2.133 1.00 94.94 89 ASP A O 1
ATOM 681 N N . TYR A 1 90 ? 7.995 -8.560 -2.575 1.00 95.12 90 TYR A N 1
ATOM 682 C CA . TYR A 1 90 ? 8.138 -9.361 -3.794 1.00 95.12 90 TYR A CA 1
ATOM 683 C C . TYR A 1 90 ? 8.724 -8.532 -4.941 1.00 95.12 90 TYR A C 1
ATOM 685 O O . TYR A 1 90 ? 9.706 -8.952 -5.550 1.00 95.12 90 TYR A O 1
ATOM 693 N N . LEU A 1 91 ? 8.184 -7.338 -5.191 1.00 93.25 91 LEU A N 1
ATOM 694 C CA . LEU A 1 91 ? 8.651 -6.440 -6.251 1.00 93.25 91 LEU A CA 1
ATOM 695 C C . LEU A 1 91 ? 10.085 -5.946 -6.021 1.00 93.25 91 LEU A C 1
ATOM 697 O O . LEU A 1 91 ? 10.837 -5.777 -6.977 1.00 93.25 91 LEU A O 1
ATOM 701 N N . GLU A 1 92 ? 10.495 -5.769 -4.764 1.00 91.38 92 GLU A N 1
ATOM 702 C CA . GLU A 1 92 ? 11.884 -5.441 -4.414 1.00 91.38 92 GLU A CA 1
ATOM 703 C C . GLU A 1 92 ? 12.861 -6.563 -4.798 1.00 91.38 92 GLU A C 1
ATOM 705 O O . GLU A 1 92 ? 13.981 -6.294 -5.235 1.00 91.38 92 GLU A O 1
ATOM 710 N N . ARG A 1 93 ? 12.432 -7.825 -4.662 1.00 92.81 93 ARG A N 1
ATOM 711 C CA . ARG A 1 93 ? 13.227 -9.017 -4.998 1.00 92.81 93 ARG A CA 1
ATOM 712 C C . ARG A 1 93 ? 13.162 -9.382 -6.484 1.00 92.81 93 ARG A C 1
ATOM 714 O O . ARG A 1 93 ? 14.142 -9.902 -7.010 1.00 92.81 93 ARG A O 1
ATOM 721 N N . HIS A 1 94 ? 12.038 -9.092 -7.139 1.00 92.75 94 HIS A N 1
ATOM 722 C CA . HIS A 1 94 ? 11.731 -9.464 -8.524 1.00 92.75 94 HIS A CA 1
ATOM 723 C C . HIS A 1 94 ? 11.167 -8.268 -9.312 1.00 92.75 94 HIS A C 1
ATOM 725 O O . HIS A 1 94 ? 9.993 -8.269 -9.697 1.00 92.75 94 HIS A O 1
ATOM 731 N N . PRO A 1 95 ? 11.962 -7.212 -9.564 1.00 88.06 95 PRO A N 1
ATOM 732 C CA . PRO A 1 95 ? 11.486 -6.025 -10.284 1.00 88.06 95 PRO A CA 1
ATOM 733 C C . PRO A 1 95 ? 11.142 -6.317 -11.754 1.00 88.06 95 PRO A C 1
ATOM 735 O O . PRO A 1 95 ? 10.387 -5.586 -12.391 1.00 88.06 95 PRO A O 1
ATOM 738 N N . ASP A 1 96 ? 11.700 -7.394 -12.298 1.00 87.69 96 ASP A N 1
ATOM 739 C CA . ASP A 1 96 ? 11.459 -7.920 -13.636 1.00 87.69 96 ASP A CA 1
ATOM 740 C C . ASP A 1 96 ? 10.052 -8.523 -13.799 1.00 87.69 96 ASP A C 1
ATOM 742 O O . ASP A 1 96 ? 9.518 -8.527 -14.910 1.00 87.69 96 ASP A O 1
ATOM 746 N N . SER A 1 97 ? 9.397 -8.911 -12.699 1.00 91.50 97 SER A N 1
ATOM 747 C CA . SER A 1 97 ? 8.030 -9.450 -12.710 1.00 91.50 97 SER A CA 1
ATOM 748 C C . SER A 1 97 ? 6.967 -8.481 -13.245 1.00 91.50 97 SER A C 1
ATOM 750 O O . SER A 1 97 ? 5.922 -8.917 -13.726 1.00 91.50 97 SER A O 1
ATOM 752 N N . ILE A 1 98 ? 7.233 -7.170 -13.234 1.00 88.06 98 ILE A N 1
ATOM 753 C CA . ILE A 1 98 ? 6.349 -6.167 -13.851 1.00 88.06 98 ILE A CA 1
ATOM 754 C C . ILE A 1 98 ? 6.335 -6.290 -15.379 1.00 88.06 98 ILE A C 1
ATOM 756 O O . ILE A 1 98 ? 5.307 -6.047 -16.008 1.00 88.06 98 ILE A O 1
ATOM 760 N N . ILE A 1 99 ? 7.467 -6.667 -15.977 1.00 87.12 99 ILE A N 1
ATOM 761 C CA . ILE A 1 99 ? 7.614 -6.784 -17.431 1.00 87.12 99 ILE A CA 1
ATOM 762 C C . ILE A 1 99 ? 7.285 -8.198 -17.901 1.00 87.12 99 ILE A C 1
ATOM 764 O O . ILE A 1 99 ? 6.599 -8.371 -18.907 1.00 87.12 99 ILE A O 1
ATOM 768 N N . TYR A 1 100 ? 7.785 -9.204 -17.186 1.00 86.75 100 TYR A N 1
ATOM 769 C CA . TYR A 1 100 ? 7.733 -10.597 -17.632 1.00 86.75 100 TYR A CA 1
ATOM 770 C C . TYR A 1 100 ? 6.651 -11.426 -16.930 1.00 86.75 100 TYR A C 1
ATOM 772 O O . TYR A 1 100 ? 6.384 -12.552 -17.344 1.00 86.75 100 TYR A O 1
ATOM 780 N N . GLY A 1 101 ? 5.980 -10.861 -15.924 1.00 85.94 101 GLY A N 1
ATOM 781 C CA . GLY A 1 101 ? 5.027 -11.574 -15.082 1.00 85.94 101 GLY A CA 1
ATOM 782 C C . GLY A 1 101 ? 5.697 -12.298 -13.913 1.00 85.94 101 GLY A C 1
ATOM 783 O O . GLY A 1 101 ? 6.918 -12.343 -13.788 1.00 85.94 101 GLY A O 1
ATOM 784 N N . LYS A 1 102 ? 4.870 -12.847 -13.021 1.00 81.69 102 LYS A N 1
ATOM 785 C CA . LYS A 1 102 ? 5.326 -13.646 -11.880 1.00 81.69 102 LYS A CA 1
ATOM 786 C C . LYS A 1 102 ? 5.806 -15.019 -12.368 1.00 81.69 102 LYS A C 1
ATOM 788 O O . LYS A 1 102 ? 5.087 -15.642 -13.148 1.00 81.69 102 LYS A O 1
ATOM 793 N N . GLU A 1 103 ? 6.954 -15.487 -11.878 1.00 69.94 103 GLU A N 1
ATOM 794 C CA . GLU A 1 103 ? 7.341 -16.908 -11.974 1.00 69.94 103 GLU A CA 1
ATOM 795 C C . GLU A 1 103 ? 6.380 -17.827 -11.195 1.00 69.94 103 GLU A C 1
ATOM 797 O O . GLU A 1 103 ? 5.779 -17.380 -10.180 1.00 69.94 103 GLU A O 1
#